Protein AF-A0A7S2LFX7-F1 (afdb_monomer_lite)

Radius of gyration: 26.18 Å; chains: 1; bounding box: 65×31×67 Å

Foldseek 3Di:
DVQLLLVVQAPDPPDDRPDPDCVPPDPVVVVVLVPDPDPLVSLVVVLVVVLVVLVVCVVVCVDVDDPVVSVVVNVVSVVVSVVSVVSNCLRVVADDPVVLVVLVVVLVVLLVVQLVVLVVVDPDPVVSVVVSVVVSCVSVVVSVVVVCVSRVNYDD

Sequence (156 aa):
LNCVALQTITDQFGERFSTLDTHGMDSNALKFLASKRDSNQRMEILIQWIQKIIVEAAEKGTITVAPPILSRSFQEVSRGSVALTRARDMTEIPFPFPYVQLVTTILMIHGCLTPILMQVVLDSQAACAIVTFLSAFVFWGMNDIAAEIESPFGND

Structure (mmCIF, N/CA/C/O backbone):
data_AF-A0A7S2LFX7-F1
#
_entry.id   AF-A0A7S2LFX7-F1
#
loop_
_atom_site.group_PDB
_atom_site.id
_atom_site.type_symbol
_atom_site.label_atom_id
_atom_site.label_alt_id
_atom_site.label_comp_id
_atom_site.label_asym_id
_atom_site.label_entity_id
_atom_site.label_seq_id
_atom_site.pdbx_PDB_ins_code
_atom_site.Cartn_x
_atom_site.Cartn_y
_atom_site.Cartn_z
_atom_site.occupancy
_atom_site.B_iso_or_equiv
_atom_site.auth_seq_id
_atom_site.auth_comp_id
_atom_site.auth_asym_id
_atom_site.auth_atom_id
_atom_site.pdbx_PDB_model_num
ATOM 1 N N . LEU A 1 1 ? -18.761 -9.892 11.169 1.00 49.84 1 LEU A N 1
ATOM 2 C CA . LEU A 1 1 ? -17.952 -8.658 11.284 1.00 49.84 1 LEU A CA 1
ATOM 3 C C . LEU A 1 1 ? -16.962 -8.537 10.132 1.00 49.84 1 LEU A C 1
ATOM 5 O O . LEU A 1 1 ? -17.089 -7.585 9.386 1.00 49.84 1 LEU A O 1
ATOM 9 N N . ASN A 1 2 ? -16.079 -9.523 9.928 1.00 48.41 2 ASN A N 1
ATOM 10 C CA . ASN A 1 2 ? -15.031 -9.505 8.891 1.00 48.41 2 ASN A CA 1
ATOM 11 C C . ASN A 1 2 ? -15.526 -9.117 7.484 1.00 48.41 2 ASN A C 1
ATOM 13 O O . ASN A 1 2 ? -14.914 -8.278 6.846 1.00 48.41 2 ASN A O 1
ATOM 17 N N . CYS A 1 3 ? -16.671 -9.639 7.039 1.00 50.47 3 CYS A N 1
ATOM 18 C CA . CYS A 1 3 ? -17.266 -9.329 5.731 1.00 50.47 3 CYS A CA 1
ATOM 19 C C . CYS A 1 3 ? -17.708 -7.864 5.558 1.00 50.47 3 CYS A C 1
ATOM 21 O O . CYS A 1 3 ? -17.450 -7.265 4.524 1.00 50.47 3 CYS A O 1
ATOM 23 N N . VAL A 1 4 ? -18.337 -7.271 6.579 1.00 55.69 4 VAL A N 1
ATOM 24 C CA . VAL A 1 4 ? -18.766 -5.854 6.557 1.00 55.69 4 VAL A CA 1
ATOM 25 C C . VAL A 1 4 ? -17.553 -4.929 6.597 1.00 55.69 4 VAL A C 1
ATOM 27 O O . VAL A 1 4 ? -17.556 -3.859 6.013 1.00 55.69 4 VAL A O 1
ATOM 30 N N . ALA A 1 5 ? -16.516 -5.372 7.291 1.00 57.28 5 ALA A N 1
ATOM 31 C CA . ALA A 1 5 ? -15.284 -4.648 7.496 1.00 57.28 5 ALA A CA 1
ATOM 32 C C . ALA A 1 5 ? -14.398 -4.657 6.229 1.00 57.28 5 ALA A C 1
ATOM 34 O O . ALA A 1 5 ? -13.851 -3.631 5.841 1.00 57.28 5 ALA A O 1
ATOM 35 N N . LEU A 1 6 ? -14.338 -5.789 5.523 1.00 59.38 6 LEU A N 1
ATOM 36 C CA . LEU A 1 6 ? -13.714 -5.885 4.200 1.00 59.38 6 LEU A CA 1
ATOM 37 C C . LEU A 1 6 ? -14.463 -5.037 3.168 1.00 59.38 6 LEU A C 1
ATOM 39 O O . LEU A 1 6 ? -13.835 -4.279 2.445 1.00 59.38 6 LEU A O 1
ATOM 43 N N . GLN A 1 7 ? -15.799 -5.041 3.198 1.00 62.28 7 GLN A N 1
ATOM 44 C CA . GLN A 1 7 ? -16.611 -4.199 2.314 1.00 62.28 7 GLN A CA 1
ATOM 45 C C . GLN A 1 7 ? -16.345 -2.694 2.465 1.00 62.28 7 GLN A C 1
ATOM 47 O O . GLN A 1 7 ? -16.658 -1.921 1.568 1.00 62.28 7 GLN A O 1
ATOM 52 N N . THR A 1 8 ? -15.800 -2.260 3.602 1.00 61.22 8 THR A N 1
ATOM 53 C CA . THR A 1 8 ? -15.444 -0.852 3.824 1.00 61.22 8 THR A CA 1
ATOM 54 C C . THR A 1 8 ? -14.042 -0.484 3.349 1.00 61.22 8 THR A C 1
ATOM 56 O O . THR A 1 8 ? -13.709 0.694 3.365 1.00 61.22 8 THR A O 1
ATOM 59 N N . ILE A 1 9 ? -13.236 -1.476 2.970 1.00 60.56 9 ILE A N 1
ATOM 60 C CA . ILE A 1 9 ? -11.829 -1.335 2.567 1.00 60.56 9 ILE A CA 1
ATOM 61 C C . ILE A 1 9 ? -11.657 -1.679 1.080 1.00 60.56 9 ILE A C 1
ATOM 63 O O . ILE A 1 9 ? -10.748 -1.181 0.431 1.00 60.56 9 ILE A O 1
ATOM 67 N N . THR A 1 10 ? -12.537 -2.512 0.525 1.00 60.19 10 THR A N 1
ATOM 68 C CA . THR A 1 10 ? -12.545 -2.847 -0.900 1.00 60.19 10 THR A CA 1
ATOM 69 C C . THR A 1 10 ? -13.227 -1.744 -1.718 1.00 60.19 10 THR A C 1
ATOM 71 O O . THR A 1 10 ? -14.358 -1.362 -1.419 1.00 60.19 10 THR A O 1
ATOM 74 N N . ASP A 1 11 ? -12.600 -1.313 -2.817 1.00 55.00 11 ASP A N 1
ATOM 75 C CA . ASP A 1 11 ? -13.158 -0.346 -3.786 1.00 55.00 11 ASP A CA 1
ATOM 76 C C . ASP A 1 11 ? -14.282 -0.932 -4.673 1.00 55.00 11 ASP A C 1
ATOM 78 O O . ASP A 1 11 ? -14.815 -0.286 -5.584 1.00 55.00 11 ASP A O 1
ATOM 82 N N . GLN A 1 12 ? -14.684 -2.179 -4.417 1.00 54.88 12 GLN A N 1
ATOM 83 C CA . GLN A 1 12 ? -15.686 -2.885 -5.199 1.00 54.88 12 GLN A CA 1
ATOM 84 C C . GLN A 1 12 ? -17.112 -2.503 -4.802 1.00 54.88 12 GLN A C 1
ATOM 86 O O . GLN A 1 12 ? -17.673 -2.966 -3.811 1.00 54.88 12 GLN A O 1
ATOM 91 N N . PHE A 1 13 ? -17.777 -1.772 -5.695 1.00 48.50 13 PHE A N 1
ATOM 92 C CA . PHE A 1 13 ? -19.233 -1.586 -5.683 1.00 48.50 13 PHE A CA 1
ATOM 93 C C . PHE A 1 13 ? -20.029 -2.875 -6.021 1.00 48.50 13 PHE A C 1
ATOM 95 O O . PHE A 1 13 ? -21.262 -2.842 -6.019 1.00 48.50 13 PHE A O 1
ATOM 102 N N . GLY A 1 14 ? -19.356 -3.997 -6.330 1.00 48.12 14 GLY A N 1
ATO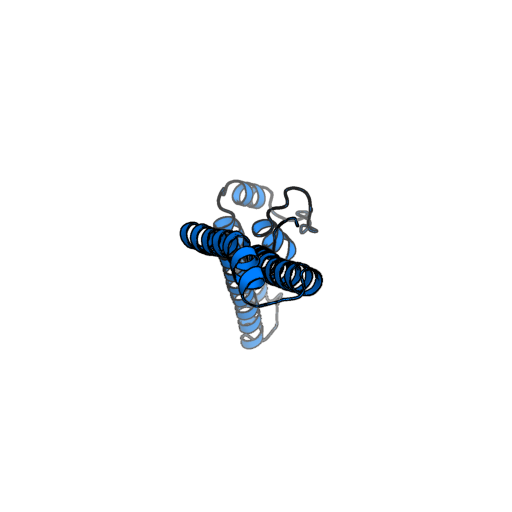M 103 C CA . GLY A 1 14 ? -19.955 -5.204 -6.922 1.00 48.12 14 GLY A CA 1
ATOM 104 C C . GLY A 1 14 ? -19.905 -6.492 -6.087 1.00 48.12 14 GLY A C 1
ATOM 105 O O . GLY A 1 14 ? -20.849 -7.282 -6.165 1.00 48.12 14 GLY A O 1
ATOM 106 N N . GLU A 1 15 ? -18.879 -6.713 -5.260 1.00 49.53 15 GLU A N 1
ATOM 107 C CA . GLU A 1 15 ? -18.818 -7.898 -4.395 1.00 49.53 15 GLU A CA 1
ATOM 108 C C . GLU A 1 15 ? -19.653 -7.692 -3.130 1.00 49.53 15 GLU A C 1
ATOM 110 O O . GLU A 1 15 ? -19.275 -7.036 -2.158 1.00 49.53 15 GLU A O 1
ATOM 115 N N . ARG A 1 16 ? -20.853 -8.276 -3.137 1.00 51.06 16 ARG A N 1
ATOM 116 C CA . ARG A 1 16 ? -21.664 -8.395 -1.927 1.00 51.06 16 ARG A CA 1
ATOM 117 C C . ARG A 1 16 ? -21.068 -9.489 -1.060 1.00 51.06 16 ARG A C 1
ATOM 119 O O . ARG A 1 16 ? -21.433 -10.657 -1.188 1.00 51.06 16 ARG A O 1
ATOM 126 N N . PHE A 1 17 ? -20.179 -9.104 -0.152 1.00 59.69 17 PHE A N 1
ATOM 127 C CA . PHE A 1 17 ? -19.803 -9.979 0.948 1.00 59.69 17 PHE A CA 1
ATOM 128 C C . PHE A 1 17 ? -21.066 -10.454 1.673 1.00 59.69 17 PHE A C 1
ATOM 130 O O . PHE A 1 17 ? -22.044 -9.711 1.785 1.00 59.69 17 PHE A O 1
ATOM 137 N N . SER A 1 18 ? -21.060 -11.691 2.177 1.00 53.12 18 SER A N 1
ATOM 138 C CA . SER A 1 18 ? -22.174 -12.218 2.965 1.00 53.12 18 SER A CA 1
ATOM 139 C C . SER A 1 18 ? -22.395 -11.324 4.188 1.00 53.12 18 SER A C 1
ATOM 141 O O . SER A 1 18 ? -21.654 -11.387 5.175 1.00 53.12 18 SER A O 1
ATOM 143 N N . THR A 1 19 ? -23.386 -10.442 4.106 1.00 63.72 19 THR A N 1
ATOM 144 C CA . THR A 1 19 ? -23.794 -9.588 5.214 1.00 63.72 19 THR A CA 1
ATOM 145 C C . THR A 1 19 ? -24.508 -10.442 6.251 1.00 63.72 19 THR A C 1
ATOM 147 O O . THR A 1 19 ? -25.229 -11.376 5.900 1.00 63.72 19 THR A O 1
ATOM 150 N N . LEU A 1 20 ? -24.318 -10.123 7.532 1.00 66.94 20 LEU A N 1
ATOM 151 C CA . LEU A 1 20 ? -25.153 -10.703 8.582 1.00 66.94 20 LEU A CA 1
ATOM 152 C C . LEU A 1 20 ? -26.618 -10.379 8.286 1.00 66.94 20 LEU A C 1
ATOM 154 O O . LEU A 1 20 ? -26.941 -9.236 7.957 1.00 66.94 20 LEU A O 1
ATOM 158 N N . ASP A 1 21 ? -27.473 -11.390 8.405 1.00 74.31 21 ASP A N 1
ATOM 159 C CA . ASP A 1 21 ? -28.913 -11.197 8.328 1.00 74.31 21 ASP A CA 1
ATOM 160 C C . ASP A 1 21 ? -29.341 -10.196 9.411 1.00 74.31 21 ASP A C 1
ATOM 162 O O . ASP A 1 21 ? -28.929 -10.284 10.570 1.00 74.31 21 ASP A O 1
ATOM 166 N N . THR A 1 22 ? -30.130 -9.203 9.013 1.00 72.75 22 THR A N 1
ATOM 167 C CA . THR A 1 22 ? -30.658 -8.174 9.913 1.00 72.75 22 THR A CA 1
ATOM 168 C C . THR A 1 22 ? -31.919 -8.643 10.633 1.00 72.75 22 THR A C 1
ATOM 170 O O . THR A 1 22 ? -32.441 -7.925 11.492 1.00 72.75 22 THR A O 1
ATOM 173 N N . HIS A 1 23 ? -32.404 -9.848 10.320 1.00 74.50 23 HIS A N 1
ATOM 174 C CA . HIS A 1 23 ? -33.547 -10.460 10.973 1.00 74.50 23 HIS A CA 1
ATOM 175 C C . HIS A 1 23 ? -33.330 -10.573 12.494 1.00 74.50 23 HIS A C 1
ATOM 177 O O . HIS A 1 23 ? -32.470 -11.308 12.976 1.00 74.50 23 HIS A O 1
ATOM 183 N N . GLY A 1 24 ? -34.131 -9.831 13.267 1.00 71.75 24 GLY A N 1
ATOM 184 C CA . GLY A 1 24 ? -34.051 -9.772 14.733 1.00 71.75 24 GLY A CA 1
ATOM 185 C C . GLY A 1 24 ? -33.335 -8.540 15.299 1.00 71.75 24 GLY A C 1
ATOM 186 O O . GLY A 1 24 ? -33.350 -8.346 16.514 1.00 71.75 24 GLY A O 1
ATOM 187 N N . MET A 1 25 ? -32.756 -7.678 14.455 1.00 80.06 25 MET A N 1
ATOM 188 C CA . MET A 1 25 ? -32.237 -6.377 14.888 1.00 80.06 25 MET A CA 1
ATOM 189 C C . MET A 1 25 ? -33.346 -5.320 14.917 1.00 80.06 25 MET A C 1
ATOM 191 O O . MET A 1 25 ? -34.237 -5.301 14.066 1.00 80.06 25 MET A O 1
ATOM 195 N N . ASP A 1 26 ? -33.279 -4.406 15.887 1.00 87.25 26 ASP A N 1
ATOM 196 C CA . ASP A 1 26 ? -34.236 -3.304 15.983 1.00 87.25 26 ASP A CA 1
ATOM 197 C C . ASP A 1 26 ? -34.162 -2.394 14.744 1.00 87.25 26 ASP A C 1
ATOM 199 O O . ASP A 1 26 ? -33.097 -1.922 14.332 1.00 87.25 26 ASP A O 1
ATOM 203 N N . SER A 1 27 ? -35.326 -2.111 14.161 1.00 84.94 27 SER A N 1
ATOM 204 C CA . SER A 1 27 ? -35.447 -1.276 12.966 1.00 84.94 27 SER A CA 1
ATOM 205 C C . SER A 1 27 ? -34.970 0.157 13.210 1.00 84.94 27 SER A C 1
ATOM 207 O O . SER A 1 27 ? -34.454 0.793 12.289 1.00 84.94 27 SER A O 1
ATOM 209 N N . ASN A 1 28 ? -35.108 0.682 14.433 1.00 88.62 28 ASN A N 1
ATOM 210 C CA . ASN A 1 28 ? -34.610 2.021 14.755 1.00 88.62 28 ASN A CA 1
ATOM 211 C C . ASN A 1 28 ? -33.084 2.040 14.874 1.00 88.62 28 ASN A C 1
ATOM 213 O O . ASN A 1 28 ? -32.451 2.965 14.366 1.00 88.62 28 ASN A O 1
ATOM 217 N N . ALA A 1 29 ? -32.489 0.999 15.461 1.00 85.19 29 ALA A N 1
ATOM 218 C CA . ALA A 1 29 ? -31.042 0.818 15.489 1.00 85.19 29 ALA A CA 1
ATOM 219 C C . ALA A 1 29 ? -30.453 0.751 14.066 1.00 85.19 29 ALA A C 1
ATOM 221 O O . ALA A 1 29 ? -29.508 1.475 13.753 1.00 85.19 29 ALA A O 1
ATOM 222 N N . LEU A 1 30 ? -31.058 -0.021 13.157 1.00 85.44 30 LEU A N 1
ATOM 223 C CA . LEU A 1 30 ? -30.619 -0.086 11.756 1.00 85.44 30 LEU A CA 1
ATOM 224 C C . LEU A 1 30 ? -30.727 1.269 11.042 1.00 85.44 30 LEU A C 1
ATOM 226 O O . LEU A 1 30 ? -29.801 1.667 10.335 1.00 85.44 30 LEU A O 1
ATOM 230 N N . LYS A 1 31 ? -31.815 2.020 11.263 1.00 88.00 31 LYS A N 1
ATOM 231 C CA . LYS A 1 31 ? -31.960 3.389 10.735 1.00 88.00 31 LYS A CA 1
ATOM 232 C C . LYS A 1 31 ? -30.903 4.338 11.301 1.00 88.00 31 LYS A C 1
ATOM 234 O O . LYS A 1 31 ? -30.355 5.148 10.557 1.00 88.00 31 LYS A O 1
ATOM 239 N N . PHE A 1 32 ? -30.589 4.230 12.591 1.00 89.25 32 PHE A N 1
ATOM 240 C CA . PHE A 1 32 ? -29.529 5.012 13.220 1.00 89.25 32 PHE A CA 1
ATOM 241 C C . PHE A 1 32 ? -28.160 4.691 12.614 1.00 89.25 32 PHE A C 1
ATOM 243 O O . PHE A 1 32 ? -27.418 5.612 12.274 1.00 89.25 32 PHE A O 1
ATOM 250 N N . LEU A 1 33 ? -27.848 3.414 12.398 1.00 86.62 33 LEU A N 1
ATOM 251 C CA . LEU A 1 33 ? -26.603 3.000 11.757 1.00 86.62 33 LEU A CA 1
ATOM 252 C C . LEU A 1 33 ? -26.518 3.523 10.313 1.00 86.62 33 LEU A C 1
ATOM 254 O O . LEU A 1 33 ? -25.509 4.110 9.922 1.00 86.62 33 LEU A O 1
ATOM 258 N N . ALA A 1 34 ? -27.606 3.397 9.547 1.00 85.62 34 ALA A N 1
ATOM 259 C CA . ALA A 1 34 ? -27.699 3.918 8.185 1.00 85.62 34 ALA A CA 1
A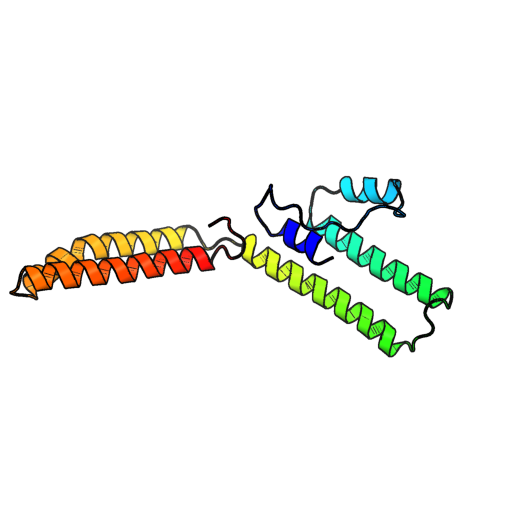TOM 260 C C . ALA A 1 34 ? -27.564 5.452 8.118 1.00 85.62 34 ALA A C 1
ATOM 262 O O . ALA A 1 34 ? -27.037 5.975 7.138 1.00 85.62 34 ALA A O 1
ATOM 263 N N . SER A 1 35 ? -27.985 6.173 9.167 1.00 89.44 35 SER A N 1
ATOM 264 C CA . SER A 1 35 ? -27.899 7.640 9.234 1.00 89.44 35 SER A CA 1
ATOM 265 C C . SER A 1 35 ? -26.467 8.179 9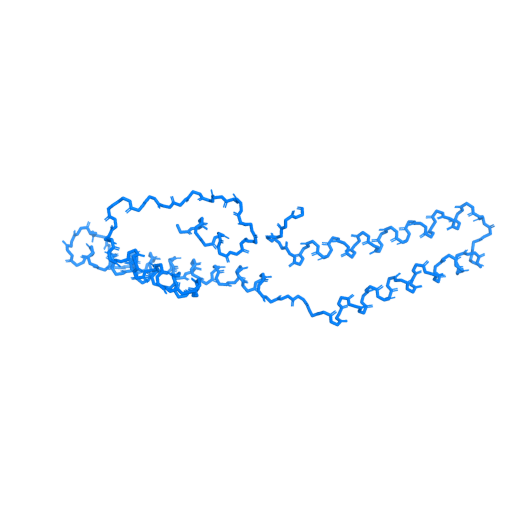.310 1.00 89.44 35 SER A C 1
ATOM 267 O O . SER A 1 35 ? -26.222 9.331 8.951 1.00 89.44 35 SER A O 1
ATOM 269 N N . LYS A 1 36 ? -25.504 7.373 9.774 1.00 86.94 36 LYS A N 1
ATOM 270 C CA . LYS A 1 36 ? -24.094 7.777 9.833 1.00 86.9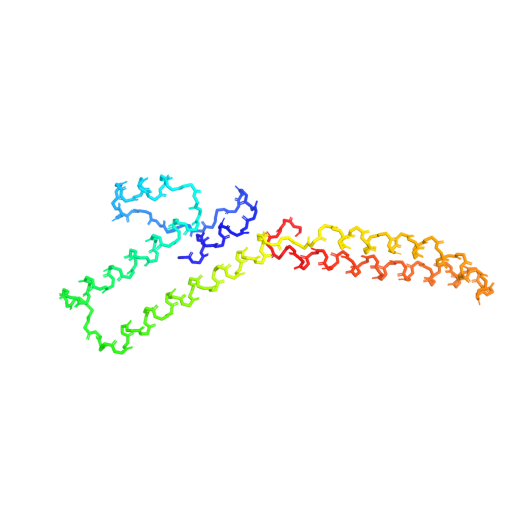4 36 LYS A CA 1
ATOM 271 C C . LYS A 1 36 ? -23.488 7.679 8.447 1.00 86.94 36 LYS A C 1
ATOM 273 O O . LYS A 1 36 ? -23.634 6.647 7.810 1.00 86.94 36 LYS A O 1
ATOM 278 N N . ARG A 1 37 ? -22.841 8.739 7.960 1.00 79.88 37 ARG A N 1
ATOM 279 C CA . ARG A 1 37 ? -22.210 8.751 6.627 1.00 79.88 37 ARG A CA 1
ATOM 280 C C . ARG A 1 37 ? -20.803 8.160 6.647 1.00 79.88 37 ARG A C 1
ATOM 282 O O . ARG A 1 37 ? -20.398 7.542 5.673 1.00 79.88 37 ARG A O 1
ATOM 289 N N . ASP A 1 38 ? -20.097 8.346 7.757 1.00 81.69 38 ASP A N 1
ATOM 290 C CA . ASP A 1 38 ? -18.756 7.816 7.961 1.00 81.69 38 ASP A CA 1
ATOM 291 C C . ASP A 1 38 ? -18.818 6.323 8.315 1.00 81.69 38 ASP A C 1
ATOM 293 O O . ASP A 1 38 ? -19.506 5.910 9.256 1.00 81.69 38 ASP A O 1
ATOM 297 N N . SER A 1 39 ? -18.093 5.520 7.540 1.00 75.56 39 SER A N 1
ATOM 298 C CA . SER A 1 39 ? -17.941 4.083 7.748 1.00 75.56 39 SER A CA 1
ATOM 299 C C . SER A 1 39 ? -17.326 3.760 9.115 1.00 75.56 39 SER A C 1
ATOM 301 O O . SER A 1 39 ? -17.741 2.814 9.789 1.00 75.56 39 SER A O 1
ATOM 303 N N . ASN A 1 40 ? -16.413 4.610 9.583 1.00 76.62 40 ASN A N 1
ATOM 304 C CA . ASN A 1 40 ? -15.687 4.418 10.836 1.00 76.62 40 ASN A CA 1
ATOM 305 C C . ASN A 1 40 ? -16.626 4.497 12.028 1.00 76.62 40 ASN A C 1
ATOM 307 O O . ASN A 1 40 ? -16.651 3.609 12.878 1.00 76.62 40 ASN A O 1
ATOM 311 N N . GLN A 1 41 ? -17.494 5.506 12.013 1.00 82.75 41 GLN A N 1
ATOM 312 C CA . GLN A 1 41 ? -18.526 5.669 13.027 1.00 82.75 41 GLN A CA 1
ATOM 313 C C . GLN A 1 41 ? -19.474 4.469 13.053 1.00 82.75 41 GLN A C 1
ATOM 315 O O . GLN A 1 41 ? -19.841 4.001 14.127 1.00 82.75 41 GLN A O 1
ATOM 320 N N . ARG A 1 42 ? -19.867 3.933 11.887 1.00 83.69 42 ARG A N 1
ATOM 321 C CA . ARG A 1 42 ? -20.729 2.739 11.821 1.00 83.69 42 ARG A CA 1
ATOM 322 C C . ARG A 1 42 ? -20.058 1.527 12.463 1.00 83.69 42 ARG A C 1
ATOM 324 O O . ARG A 1 42 ? -20.702 0.798 13.214 1.00 83.69 42 ARG A O 1
ATOM 331 N N . MET A 1 43 ? -18.777 1.323 12.181 1.00 82.38 43 MET A N 1
ATOM 332 C CA . MET A 1 43 ? -18.001 0.204 12.706 1.00 82.38 43 MET A CA 1
ATOM 333 C C . MET A 1 43 ? -17.810 0.304 14.227 1.00 82.38 43 MET A C 1
ATOM 335 O O . MET A 1 43 ? -18.088 -0.659 14.944 1.00 82.38 43 MET A O 1
ATOM 339 N N . GLU A 1 44 ? -17.454 1.484 14.738 1.00 85.31 44 GLU A N 1
ATOM 340 C CA . GLU A 1 44 ? -17.343 1.747 16.179 1.00 85.31 44 GLU A CA 1
ATOM 341 C C . GLU A 1 44 ? -18.668 1.502 16.914 1.00 85.31 44 GLU A C 1
ATOM 343 O O . GLU A 1 44 ? -18.687 0.850 17.960 1.00 85.31 44 GLU A O 1
ATOM 348 N N . ILE A 1 45 ? -19.789 1.956 16.341 1.00 89.25 45 ILE A N 1
ATOM 349 C CA . ILE A 1 45 ? -21.133 1.720 16.887 1.00 89.25 45 ILE A CA 1
ATOM 350 C C . ILE A 1 45 ? -21.424 0.216 16.984 1.00 89.25 45 ILE A C 1
ATOM 352 O O . ILE A 1 45 ? -21.911 -0.251 18.015 1.00 89.25 45 ILE A O 1
ATOM 356 N N . LEU A 1 46 ? -21.103 -0.561 15.944 1.00 87.56 46 LEU A N 1
ATOM 357 C CA . LEU A 1 46 ? -21.312 -2.012 15.944 1.00 87.56 46 LEU A CA 1
ATOM 358 C C . LEU A 1 46 ? -20.475 -2.719 17.016 1.00 87.56 46 LEU A C 1
ATOM 360 O O . LEU A 1 46 ? -20.988 -3.600 17.708 1.00 87.56 46 LEU A O 1
ATOM 364 N N . ILE A 1 47 ? -19.213 -2.323 17.195 1.00 88.00 47 ILE A N 1
ATOM 365 C CA . ILE A 1 47 ? -18.355 -2.860 18.260 1.00 88.00 47 ILE A CA 1
ATOM 366 C C . ILE A 1 47 ? -18.939 -2.548 19.637 1.00 88.00 47 ILE A C 1
ATOM 368 O O . ILE A 1 47 ? -19.040 -3.447 20.474 1.00 88.00 47 ILE A O 1
ATOM 372 N N . GLN A 1 48 ? -19.367 -1.305 19.864 1.00 90.25 48 GLN A N 1
ATOM 373 C CA . GLN A 1 48 ? -19.988 -0.905 21.126 1.00 90.25 48 GLN A CA 1
ATOM 374 C C . GLN A 1 48 ? -21.262 -1.705 21.412 1.00 90.25 48 GLN A C 1
ATOM 376 O O . GLN A 1 48 ? -21.483 -2.125 22.547 1.00 90.25 48 GLN A O 1
ATOM 381 N N . TRP A 1 49 ? -22.093 -1.965 20.400 1.00 90.50 49 TRP A N 1
ATOM 382 C CA . TRP A 1 49 ? -23.301 -2.776 20.563 1.00 90.50 49 TRP A CA 1
ATOM 383 C C . TRP A 1 49 ? -22.984 -4.222 20.927 1.00 90.50 49 TRP A C 1
ATOM 385 O O . TRP A 1 49 ? -23.611 -4.767 21.832 1.00 90.50 49 TRP A O 1
ATOM 395 N N . ILE A 1 50 ? -21.981 -4.825 20.286 1.00 88.38 50 ILE A N 1
ATOM 396 C CA . ILE A 1 50 ? -21.526 -6.179 20.624 1.00 88.38 50 ILE A CA 1
ATOM 397 C C . ILE A 1 50 ? -21.038 -6.227 22.072 1.00 88.38 50 ILE A C 1
ATOM 399 O O . ILE A 1 50 ? -21.457 -7.097 22.833 1.00 88.38 50 ILE A O 1
ATOM 403 N N . GLN A 1 51 ? -20.199 -5.272 22.478 1.00 89.75 51 GLN A N 1
ATOM 404 C CA . GLN A 1 51 ? -19.693 -5.201 23.848 1.00 89.75 51 GLN A CA 1
ATOM 405 C C . GLN A 1 51 ? -20.830 -5.035 24.862 1.00 89.75 51 GLN A C 1
ATOM 407 O O . GLN A 1 51 ? -20.862 -5.744 25.866 1.00 89.75 51 GLN A O 1
ATOM 412 N N . LYS A 1 52 ? -21.801 -4.164 24.569 1.00 90.50 52 LYS A N 1
ATOM 413 C CA . LYS A 1 52 ? -22.983 -3.948 25.409 1.00 90.50 52 LYS A CA 1
ATOM 414 C C . LYS A 1 52 ? -23.820 -5.221 25.566 1.00 90.50 52 LYS A C 1
ATOM 416 O O . LYS A 1 52 ? -24.177 -5.563 26.688 1.00 90.50 52 LYS A O 1
ATOM 421 N N . ILE A 1 53 ? -24.086 -5.947 24.477 1.00 88.56 53 ILE A N 1
ATOM 422 C CA . ILE A 1 53 ? -24.843 -7.212 24.515 1.00 88.56 53 ILE A CA 1
ATOM 423 C C . ILE A 1 53 ? -24.131 -8.247 25.393 1.00 88.56 53 ILE A C 1
ATOM 425 O O . ILE A 1 53 ? -24.779 -8.942 26.172 1.00 88.56 53 ILE A O 1
ATOM 429 N N . ILE A 1 54 ? -22.802 -8.334 25.299 1.00 87.56 54 ILE A N 1
ATOM 430 C CA . ILE A 1 54 ? -22.003 -9.248 26.122 1.00 87.56 54 ILE A CA 1
ATOM 431 C C . ILE A 1 54 ? -22.115 -8.885 27.613 1.00 87.56 54 ILE A C 1
ATOM 433 O O . ILE A 1 54 ? -22.297 -9.780 28.438 1.00 87.56 54 ILE A O 1
ATOM 437 N N . VAL A 1 55 ? -22.052 -7.593 27.962 1.00 89.06 55 VAL A N 1
ATOM 438 C CA . VAL A 1 55 ? -22.220 -7.120 29.350 1.00 89.06 55 VAL A CA 1
ATOM 439 C C . VAL A 1 55 ? -23.622 -7.437 29.872 1.00 89.06 55 VAL A C 1
ATOM 441 O O . VAL A 1 55 ? -23.751 -8.055 30.926 1.00 89.06 55 VAL A O 1
ATOM 444 N N . GLU A 1 56 ? -24.671 -7.113 29.114 1.00 89.50 56 GLU A N 1
ATOM 445 C CA . GLU A 1 56 ? -26.057 -7.394 29.514 1.00 89.50 56 GLU A CA 1
ATOM 446 C C . GLU A 1 56 ? -26.327 -8.899 29.679 1.00 89.50 56 GLU A C 1
ATOM 448 O O . GLU A 1 56 ? -27.069 -9.311 30.572 1.00 89.50 56 GLU A O 1
ATOM 453 N N . ALA A 1 57 ? -25.741 -9.740 28.823 1.00 86.56 57 ALA A N 1
ATOM 454 C CA . ALA A 1 57 ? -25.880 -11.191 28.906 1.00 86.56 57 ALA A CA 1
ATOM 455 C C . ALA A 1 57 ? -25.126 -11.792 30.105 1.00 86.56 57 ALA A C 1
ATOM 457 O O . ALA A 1 57 ? -25.580 -12.789 30.673 1.00 86.56 57 ALA A O 1
ATOM 458 N N . ALA A 1 58 ? -24.005 -11.189 30.509 1.00 86.88 58 ALA A N 1
ATOM 459 C CA . ALA A 1 58 ? -23.288 -11.561 31.725 1.00 86.88 58 ALA A CA 1
ATOM 460 C C . ALA A 1 58 ? -24.067 -11.151 32.988 1.00 86.88 58 ALA A C 1
ATOM 462 O O . ALA A 1 58 ? -24.232 -11.969 33.889 1.00 86.88 58 ALA A O 1
ATOM 463 N N . GLU A 1 59 ? -24.622 -9.933 33.030 1.00 87.06 59 GLU A N 1
ATOM 464 C CA . GLU A 1 59 ? -25.438 -9.449 34.158 1.00 87.06 59 GLU A CA 1
ATOM 465 C C . GLU A 1 59 ? -26.721 -10.268 34.357 1.00 87.06 59 GLU A C 1
ATOM 467 O O . GLU A 1 59 ? -27.106 -10.559 35.488 1.00 87.06 59 GLU A O 1
ATOM 472 N N . LYS A 1 60 ? -27.365 -10.697 33.263 1.00 89.62 60 LYS A N 1
ATOM 473 C CA . LYS A 1 60 ? -28.553 -11.570 33.299 1.00 89.62 60 LYS A CA 1
ATOM 474 C C . LYS A 1 60 ? -28.240 -13.020 33.692 1.00 89.62 60 LYS A C 1
ATOM 476 O O . LYS A 1 60 ? -29.166 -13.812 33.845 1.00 89.62 60 LYS A O 1
ATOM 481 N N . GLY A 1 61 ? -26.964 -13.387 33.827 1.00 84.19 61 GLY A N 1
ATOM 482 C CA . GLY A 1 61 ? -26.535 -14.755 34.125 1.00 84.19 61 GLY A CA 1
ATOM 483 C C . GLY A 1 61 ? -26.665 -15.732 32.951 1.00 84.19 61 GLY A C 1
ATOM 484 O O . GLY A 1 61 ? -26.469 -16.930 33.135 1.00 84.19 61 GLY A O 1
ATOM 485 N N . THR A 1 62 ? -26.965 -15.247 31.740 1.00 83.44 62 THR A N 1
ATOM 486 C CA . THR A 1 62 ? -27.007 -16.067 30.516 1.00 83.44 62 THR A CA 1
ATOM 487 C C . THR A 1 62 ? -25.610 -16.568 30.141 1.00 83.44 62 THR A C 1
ATOM 489 O O . THR A 1 62 ? -25.459 -17.668 29.613 1.00 83.44 62 THR A O 1
ATOM 492 N N . ILE A 1 63 ? -24.579 -15.769 30.430 1.00 78.69 63 ILE A N 1
ATOM 493 C CA . ILE A 1 63 ? -23.171 -16.137 30.274 1.00 78.69 63 ILE A CA 1
ATOM 494 C C . ILE A 1 63 ? -22.586 -16.402 31.667 1.00 78.69 63 ILE A C 1
ATOM 496 O O . ILE A 1 63 ? -22.296 -15.473 32.413 1.00 78.69 63 ILE A O 1
ATOM 500 N N . THR A 1 64 ? -22.373 -17.672 32.011 1.00 80.31 64 THR A N 1
ATOM 501 C CA . THR A 1 64 ? -21.863 -18.108 33.328 1.00 80.31 64 THR A CA 1
ATOM 502 C C . THR A 1 64 ? -20.339 -18.276 33.383 1.00 80.31 64 THR A C 1
ATOM 504 O O . THR A 1 64 ? -19.806 -18.909 34.295 1.00 80.31 64 THR A O 1
ATOM 507 N N . VAL A 1 65 ? -19.608 -17.753 32.395 1.00 82.38 65 VAL A N 1
ATOM 508 C CA . VAL A 1 65 ? -18.148 -17.918 32.310 1.00 82.38 65 VAL A CA 1
ATOM 509 C C . VAL A 1 65 ? -17.416 -17.024 33.311 1.00 82.38 65 VAL A C 1
ATOM 511 O O . VAL A 1 65 ? -17.871 -15.936 33.655 1.00 82.38 65 VAL A O 1
ATOM 514 N N . ALA A 1 66 ? -16.241 -17.470 33.757 1.00 83.44 66 ALA A N 1
ATOM 515 C CA . ALA A 1 66 ? -15.429 -16.704 34.694 1.00 83.44 66 ALA A CA 1
ATOM 516 C C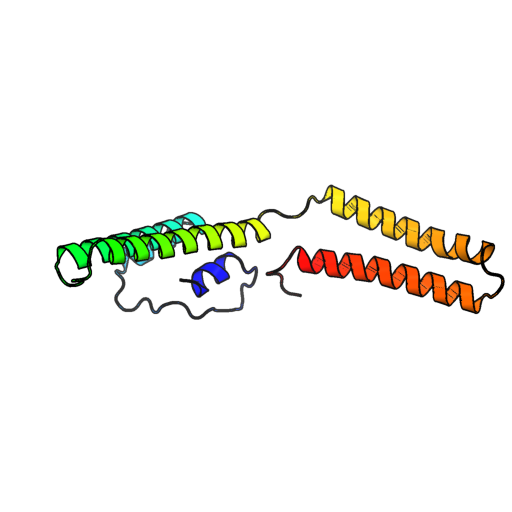 . ALA A 1 66 ? -15.010 -15.337 34.099 1.00 83.44 66 ALA A C 1
ATOM 518 O O . ALA A 1 66 ? -14.677 -15.273 32.907 1.00 83.44 66 ALA A O 1
ATOM 519 N N . PRO A 1 67 ? -14.920 -14.266 34.916 1.00 81.12 67 PRO A N 1
ATOM 520 C CA . PRO A 1 67 ? -14.552 -12.923 34.452 1.00 81.12 67 PRO A CA 1
ATOM 521 C C . PRO A 1 67 ? -13.293 -12.847 33.562 1.00 81.12 67 PRO A C 1
ATOM 523 O O . PRO A 1 67 ? -13.316 -12.108 32.579 1.00 81.12 67 PRO A O 1
ATOM 526 N N . PRO A 1 68 ? -12.215 -13.631 33.796 1.00 81.12 68 PRO A N 1
ATOM 527 C CA . PRO A 1 68 ? -11.041 -13.621 32.917 1.00 81.12 68 PRO A CA 1
ATOM 528 C C . PRO A 1 68 ? -11.321 -14.070 31.473 1.00 81.12 68 PRO A C 1
ATOM 530 O O . PRO A 1 68 ? -10.691 -13.571 30.542 1.00 81.12 68 PRO A O 1
ATOM 533 N N . ILE A 1 69 ? -12.270 -14.990 31.265 1.00 83.12 69 ILE A N 1
ATOM 534 C CA . ILE A 1 69 ? -12.657 -15.469 29.928 1.00 83.12 69 ILE A CA 1
ATOM 535 C C . ILE A 1 69 ? -13.459 -14.384 29.202 1.00 83.12 69 ILE A C 1
ATOM 537 O O . ILE A 1 69 ? -13.216 -14.114 28.025 1.00 83.12 69 ILE A O 1
ATOM 541 N N . LEU A 1 70 ? -14.358 -13.710 29.924 1.00 84.56 70 LEU A N 1
A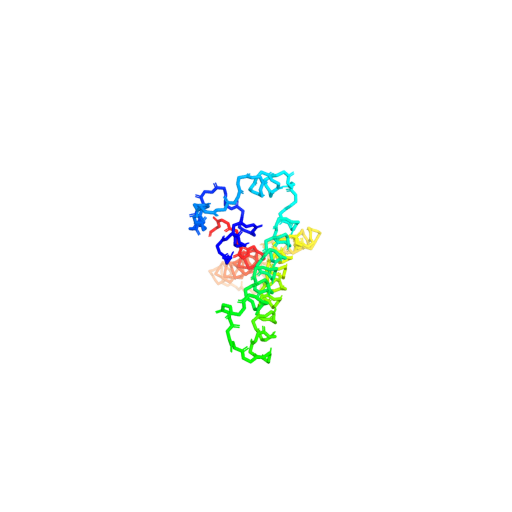TOM 542 C CA . LEU A 1 70 ? -15.146 -12.602 29.390 1.00 84.56 70 LEU A CA 1
ATOM 543 C C . LEU A 1 70 ? -14.245 -11.437 28.959 1.00 84.56 70 LEU A C 1
ATOM 545 O O . LEU A 1 70 ? -14.349 -10.954 27.833 1.00 84.56 70 LEU A O 1
ATOM 549 N N . SER A 1 71 ? -13.278 -11.065 29.799 1.00 86.94 71 SER A N 1
ATOM 550 C CA . SER A 1 71 ? -12.263 -10.059 29.469 1.00 86.94 71 SER A CA 1
ATOM 551 C C . SER A 1 71 ? -11.475 -10.404 28.207 1.00 86.94 71 SER A C 1
ATOM 553 O O . SER A 1 71 ? -11.184 -9.520 27.402 1.00 86.94 71 SER A O 1
ATOM 555 N N . ARG A 1 72 ? -11.166 -11.687 27.984 1.00 88.00 72 ARG A N 1
ATOM 556 C CA . ARG A 1 72 ? -10.475 -12.130 26.767 1.00 88.00 72 ARG A CA 1
ATOM 557 C C . ARG A 1 72 ? -11.324 -11.905 25.516 1.00 88.00 72 ARG A C 1
ATOM 559 O O . ARG A 1 72 ? -10.789 -11.485 24.499 1.00 88.00 72 ARG A O 1
ATOM 566 N N . SER A 1 73 ? -12.638 -12.110 25.593 1.00 87.19 73 SER A N 1
ATOM 567 C CA . SER A 1 73 ? -13.534 -11.858 24.456 1.00 87.19 73 SER A CA 1
ATOM 568 C C . SER A 1 73 ? -13.551 -10.378 24.043 1.00 87.19 73 SER A C 1
ATOM 570 O O . SER A 1 73 ? -13.447 -10.068 22.857 1.00 87.19 73 SER A O 1
ATOM 572 N N . PHE A 1 74 ? -13.557 -9.454 25.011 1.00 87.88 74 PHE A N 1
ATOM 573 C CA . PHE A 1 74 ? -13.445 -8.018 24.742 1.00 87.88 74 PHE A CA 1
ATOM 574 C C . PHE A 1 74 ? -12.095 -7.640 24.128 1.00 87.88 74 PHE A C 1
ATOM 576 O O . PHE A 1 74 ? -12.041 -6.794 23.234 1.00 87.88 74 PHE A O 1
ATOM 583 N N . GLN A 1 75 ? -11.010 -8.281 24.575 1.00 89.38 75 GLN A N 1
ATOM 584 C CA . GLN A 1 75 ? -9.682 -8.080 23.995 1.00 89.38 75 GLN A CA 1
ATOM 585 C C . GLN A 1 75 ? -9.635 -8.519 22.530 1.00 89.38 75 GLN A C 1
ATOM 587 O O . GLN A 1 75 ? -9.104 -7.778 21.710 1.00 89.38 75 GLN A O 1
ATOM 592 N N . GLU A 1 76 ? -10.212 -9.671 22.179 1.00 89.38 76 GLU A N 1
ATOM 593 C CA . GLU A 1 76 ? -10.248 -10.138 20.786 1.00 89.38 76 GLU A CA 1
ATOM 594 C C . GLU A 1 76 ? -11.095 -9.224 19.888 1.00 89.38 76 GLU A C 1
ATOM 596 O O . GLU A 1 76 ? -10.673 -8.889 18.783 1.00 89.38 76 GLU A O 1
ATOM 601 N N . VAL A 1 77 ? -12.237 -8.725 20.378 1.00 88.00 77 VAL A N 1
ATOM 602 C CA . VAL A 1 77 ? -13.047 -7.732 19.646 1.00 88.00 77 VAL A CA 1
ATOM 603 C C . VAL A 1 77 ? -12.265 -6.430 19.423 1.00 88.00 77 VAL A C 1
ATOM 605 O O . VAL A 1 77 ? -12.252 -5.898 18.314 1.00 88.00 77 VAL A O 1
ATOM 608 N N . SER A 1 78 ? -11.567 -5.935 20.449 1.00 87.75 78 SER A N 1
ATOM 609 C CA . SER A 1 78 ? -10.733 -4.729 20.350 1.00 87.75 78 SER A CA 1
ATOM 610 C C . SER A 1 78 ? -9.559 -4.915 19.379 1.00 87.75 78 SER A C 1
ATOM 612 O O . SER A 1 78 ? -9.311 -4.065 18.524 1.00 87.75 78 SER A O 1
ATOM 614 N N . ARG A 1 79 ? -8.881 -6.070 19.428 1.00 89.69 79 ARG A N 1
ATOM 615 C CA . ARG A 1 79 ? -7.829 -6.438 18.465 1.00 89.69 79 ARG A CA 1
ATOM 616 C C . ARG A 1 79 ? -8.358 -6.467 17.034 1.00 89.69 79 ARG A C 1
ATOM 618 O O . ARG A 1 79 ? -7.691 -5.944 16.146 1.00 89.69 79 ARG A O 1
ATOM 625 N N . GLY A 1 80 ? -9.555 -7.018 16.826 1.00 86.56 80 GLY A N 1
ATOM 626 C CA . GLY A 1 80 ? -10.234 -7.007 15.530 1.00 86.56 80 GLY A CA 1
ATOM 627 C C . GLY A 1 80 ? -10.483 -5.589 15.010 1.00 86.56 80 GLY A C 1
ATOM 628 O O . GLY A 1 80 ? -10.206 -5.316 13.845 1.00 86.56 80 GLY A O 1
ATOM 629 N N . SER A 1 81 ? -10.909 -4.668 15.881 1.00 85.44 81 SER A N 1
ATOM 630 C CA . SER A 1 81 ? -11.065 -3.245 15.543 1.00 85.44 81 SER A CA 1
ATOM 631 C C . SER A 1 81 ? -9.766 -2.623 15.042 1.00 85.44 81 SER A C 1
ATOM 633 O O . SER A 1 81 ? -9.751 -1.963 14.010 1.00 85.44 81 SER A O 1
ATOM 635 N N . VAL A 1 82 ? -8.666 -2.838 15.771 1.00 86.88 82 VAL A N 1
ATOM 636 C CA . VAL A 1 82 ? -7.356 -2.269 15.427 1.00 86.88 82 VAL A CA 1
ATOM 637 C C . VAL A 1 82 ? -6.825 -2.869 14.128 1.00 86.88 82 VAL A C 1
ATOM 639 O O . VAL A 1 82 ? -6.278 -2.146 13.300 1.00 86.88 82 VAL A O 1
ATOM 642 N N . ALA A 1 83 ? -6.985 -4.181 13.935 1.00 87.19 83 ALA A N 1
ATOM 643 C CA . ALA A 1 83 ? -6.595 -4.852 12.699 1.00 87.19 83 ALA A CA 1
ATOM 644 C C . ALA A 1 83 ? -7.354 -4.286 11.492 1.00 87.19 83 ALA A C 1
ATOM 646 O O . ALA A 1 83 ? -6.753 -4.053 10.447 1.00 87.19 83 ALA A O 1
ATOM 647 N N . LEU A 1 84 ? -8.646 -4.003 11.662 1.00 82.44 84 LEU A N 1
ATOM 648 C CA . LEU A 1 84 ? -9.453 -3.398 10.618 1.00 82.44 84 LEU A CA 1
ATOM 649 C C . LEU A 1 84 ? -9.004 -1.978 10.275 1.00 82.44 84 LEU A C 1
ATOM 651 O O . LEU A 1 84 ? -8.818 -1.667 9.104 1.00 82.44 84 LEU A O 1
ATOM 655 N N . THR A 1 85 ? -8.818 -1.127 11.286 1.00 83.25 85 THR A N 1
ATOM 656 C CA . THR A 1 85 ? -8.344 0.245 11.072 1.00 83.25 85 THR A CA 1
ATOM 657 C C . THR A 1 85 ? -7.012 0.246 10.331 1.00 83.25 85 THR A C 1
ATOM 659 O O . THR A 1 85 ? -6.867 0.983 9.370 1.00 83.25 85 THR A O 1
ATOM 662 N N . ARG A 1 86 ? -6.083 -0.651 10.685 1.00 83.25 86 ARG A N 1
ATOM 663 C CA . ARG A 1 86 ? -4.804 -0.790 9.969 1.00 83.25 86 ARG A CA 1
ATOM 664 C C . ARG A 1 86 ? -4.969 -1.219 8.513 1.00 83.25 86 ARG A C 1
ATOM 666 O O . ARG A 1 86 ? -4.260 -0.711 7.656 1.00 83.25 86 ARG A O 1
ATOM 673 N N . ALA A 1 87 ? -5.870 -2.162 8.239 1.00 82.25 87 ALA A N 1
ATOM 674 C CA . ALA A 1 87 ? -6.143 -2.599 6.872 1.00 82.25 87 ALA A CA 1
ATOM 675 C C . ALA A 1 87 ? -6.740 -1.462 6.025 1.00 82.25 87 ALA A C 1
ATOM 677 O O . ALA A 1 87 ? -6.373 -1.318 4.866 1.00 82.25 87 ALA A O 1
ATOM 678 N N . ARG A 1 88 ? -7.586 -0.619 6.628 1.00 77.38 88 ARG A N 1
ATOM 679 C CA . ARG A 1 88 ? -8.141 0.586 6.001 1.00 77.38 88 ARG A CA 1
ATOM 680 C C . ARG A 1 88 ? -7.093 1.683 5.804 1.00 77.38 88 ARG A C 1
ATOM 682 O O . ARG A 1 88 ? -7.065 2.322 4.764 1.00 77.38 88 ARG A O 1
ATOM 689 N N . ASP A 1 89 ? -6.207 1.902 6.771 1.00 80.50 89 ASP A N 1
ATOM 690 C CA . ASP A 1 89 ? -5.140 2.901 6.637 1.00 80.50 89 ASP A CA 1
ATOM 691 C C . ASP A 1 89 ? -4.192 2.547 5.475 1.00 80.50 89 ASP A C 1
ATOM 693 O O . ASP A 1 89 ? -3.679 3.439 4.808 1.00 80.50 89 ASP A O 1
ATOM 697 N N . MET A 1 90 ? -4.005 1.251 5.192 1.00 76.50 90 MET A N 1
ATOM 698 C CA . MET A 1 90 ? -3.230 0.776 4.040 1.00 76.50 90 MET A CA 1
ATOM 699 C C . MET A 1 90 ? -3.885 1.114 2.691 1.00 76.50 90 MET A C 1
ATOM 701 O O . MET A 1 90 ? -3.169 1.244 1.708 1.00 76.50 90 MET A O 1
ATOM 705 N N . THR A 1 91 ? -5.210 1.288 2.638 1.00 71.88 91 THR A N 1
ATOM 706 C CA . THR A 1 91 ? -5.933 1.724 1.427 1.00 71.88 91 THR A CA 1
ATOM 707 C C . THR A 1 91 ? -6.157 3.232 1.366 1.00 71.88 91 THR A C 1
ATOM 709 O O . THR A 1 91 ? -6.174 3.814 0.289 1.00 71.88 91 THR A O 1
ATOM 712 N N . GLU A 1 92 ? -6.364 3.889 2.510 1.00 71.88 92 GLU A N 1
ATOM 713 C CA . GLU A 1 92 ? -6.706 5.317 2.576 1.00 71.88 92 GLU A CA 1
ATOM 714 C C . GLU A 1 92 ? -5.493 6.249 2.526 1.00 71.88 92 GLU A C 1
ATOM 716 O O . GLU A 1 92 ? -5.656 7.438 2.247 1.00 71.88 92 GLU A O 1
ATOM 721 N N . ILE A 1 93 ? -4.292 5.746 2.824 1.00 79.19 93 ILE A N 1
ATOM 722 C CA . ILE A 1 93 ? -3.050 6.518 2.752 1.00 79.19 93 ILE A CA 1
ATOM 723 C C . ILE A 1 93 ? -2.354 6.156 1.435 1.00 79.19 93 ILE A C 1
ATOM 725 O O . ILE A 1 93 ? -1.532 5.239 1.423 1.00 79.19 93 ILE A O 1
ATOM 729 N N . PRO A 1 94 ? -2.664 6.855 0.324 1.00 75.38 94 PRO A N 1
ATOM 730 C CA . PRO A 1 94 ? -2.031 6.571 -0.953 1.00 75.38 94 PRO A CA 1
ATOM 731 C C . PRO A 1 94 ? -0.544 6.892 -0.872 1.00 75.38 94 PRO A C 1
ATOM 733 O O . PRO A 1 94 ? -0.117 7.806 -0.147 1.00 75.38 94 PRO A O 1
ATOM 736 N N . PHE A 1 95 ? 0.256 6.182 -1.658 1.00 81.88 95 PHE A N 1
ATOM 737 C CA . PHE A 1 95 ? 1.658 6.519 -1.767 1.00 81.88 95 PHE A CA 1
ATOM 738 C C . PHE A 1 95 ? 1.822 7.931 -2.350 1.00 81.88 95 PHE A C 1
ATOM 740 O O . PHE A 1 95 ? 1.008 8.391 -3.162 1.00 81.88 95 PHE A O 1
ATOM 747 N N . PRO A 1 96 ? 2.859 8.682 -1.935 1.00 89.62 96 PRO A N 1
ATOM 748 C CA . PRO A 1 96 ? 2.985 10.070 -2.339 1.00 89.62 96 PRO A CA 1
ATOM 749 C C . PRO A 1 96 ? 3.095 10.206 -3.859 1.00 89.62 96 PRO A C 1
ATOM 751 O O . PRO A 1 96 ? 4.083 9.792 -4.465 1.00 89.62 96 PRO A O 1
ATOM 754 N N . PHE A 1 97 ? 2.125 10.891 -4.464 1.00 88.56 97 PHE A N 1
ATOM 755 C CA . PHE A 1 97 ? 2.102 11.169 -5.901 1.00 88.56 97 PHE A CA 1
ATOM 756 C C . PHE A 1 97 ? 3.436 11.710 -6.465 1.00 88.56 97 PHE A C 1
ATOM 758 O O . PHE A 1 97 ? 3.882 11.208 -7.499 1.00 88.56 97 PHE A O 1
ATOM 765 N N . PRO A 1 98 ? 4.151 12.647 -5.799 1.00 93.12 98 PRO A N 1
ATOM 766 C CA . PRO A 1 98 ? 5.448 13.116 -6.292 1.00 93.12 98 PRO A CA 1
ATOM 767 C C . PRO A 1 98 ? 6.507 12.011 -6.406 1.00 93.12 98 PRO A C 1
ATOM 769 O O . PRO A 1 98 ? 7.391 12.088 -7.258 1.00 93.12 98 PRO A O 1
ATOM 772 N N . TYR A 1 99 ? 6.431 10.977 -5.565 1.00 92.56 99 TYR A N 1
ATOM 773 C CA . TYR A 1 99 ? 7.360 9.853 -5.620 1.00 92.56 99 TYR A CA 1
ATOM 774 C C . TYR A 1 99 ? 7.074 8.965 -6.832 1.00 92.56 99 TYR A C 1
ATOM 776 O O . TYR A 1 99 ? 8.005 8.630 -7.564 1.00 92.56 99 TYR A O 1
ATOM 784 N N . VAL A 1 100 ? 5.800 8.653 -7.100 1.00 92.12 100 VAL A N 1
ATOM 785 C CA . VAL A 1 100 ? 5.385 7.913 -8.309 1.00 92.12 100 VAL A CA 1
ATOM 786 C C . VAL A 1 100 ? 5.889 8.621 -9.567 1.00 92.12 100 VAL A C 1
ATOM 788 O O . VAL A 1 100 ? 6.469 7.996 -10.458 1.00 92.12 100 VAL A O 1
ATOM 791 N N . GLN A 1 101 ? 5.742 9.950 -9.619 1.00 94.38 101 GLN A N 1
ATOM 792 C CA . GLN A 1 101 ? 6.240 10.762 -10.730 1.00 94.38 101 GLN A CA 1
ATOM 793 C C . GLN A 1 101 ? 7.761 10.672 -10.883 1.00 94.38 101 GLN A C 1
ATOM 795 O O . GLN A 1 101 ? 8.258 10.551 -12.005 1.00 94.38 101 GLN A O 1
ATOM 800 N N . LEU A 1 102 ? 8.508 10.718 -9.777 1.00 96.56 102 LEU A N 1
ATOM 801 C CA . LEU A 1 102 ? 9.966 10.634 -9.791 1.00 96.56 102 LEU A CA 1
ATOM 802 C C . LEU A 1 102 ? 10.453 9.269 -10.299 1.00 96.56 102 LEU A C 1
ATOM 804 O O . LEU A 1 102 ? 11.297 9.226 -11.194 1.00 96.56 102 LEU A O 1
ATOM 808 N N . VAL A 1 103 ? 9.892 8.171 -9.787 1.00 95.75 103 VAL A N 1
ATOM 809 C CA . VAL A 1 103 ? 10.229 6.805 -10.226 1.00 95.75 103 VAL A CA 1
ATOM 810 C C . VAL A 1 103 ? 9.921 6.630 -11.710 1.00 95.75 103 VAL A C 1
ATOM 812 O O . VAL A 1 103 ? 10.807 6.259 -12.478 1.00 95.75 103 VAL A O 1
ATOM 815 N N . THR A 1 104 ? 8.715 7.007 -12.141 1.00 95.62 104 THR A N 1
ATOM 816 C CA . THR A 1 104 ? 8.302 6.920 -13.551 1.00 95.62 104 THR A CA 1
ATOM 817 C C . THR A 1 104 ? 9.229 7.735 -14.456 1.00 95.62 104 THR A C 1
ATOM 819 O O . THR A 1 104 ? 9.644 7.274 -15.519 1.00 95.62 104 THR A O 1
ATOM 822 N N . THR A 1 105 ? 9.620 8.938 -14.024 1.00 97.00 105 THR A N 1
ATOM 823 C CA . THR A 1 105 ? 10.548 9.797 -14.775 1.00 97.00 105 THR A CA 1
ATOM 824 C C . THR A 1 105 ? 11.924 9.150 -14.918 1.00 97.00 105 THR A C 1
ATOM 826 O O . THR A 1 105 ? 12.491 9.146 -16.011 1.00 97.00 105 THR A O 1
ATOM 829 N N . ILE A 1 106 ? 12.455 8.560 -13.846 1.00 97.06 106 ILE A N 1
ATOM 830 C CA . ILE A 1 106 ? 13.740 7.852 -13.880 1.00 97.06 106 ILE A CA 1
ATOM 831 C C . ILE A 1 106 ? 13.659 6.624 -14.796 1.00 97.06 106 ILE A C 1
ATOM 833 O O . ILE A 1 106 ? 14.582 6.403 -15.578 1.00 97.06 106 ILE A O 1
ATOM 837 N N . LEU A 1 107 ? 12.559 5.866 -14.766 1.00 97.00 107 LEU A N 1
ATOM 838 C CA . LEU A 1 107 ? 12.348 4.720 -15.656 1.00 97.00 107 LEU A CA 1
ATOM 839 C C . LEU A 1 107 ? 12.285 5.134 -17.131 1.00 97.00 107 LEU A C 1
ATOM 841 O O . LEU A 1 107 ? 12.875 4.461 -17.977 1.00 97.00 107 LEU A O 1
ATOM 845 N N . MET A 1 108 ? 11.635 6.259 -17.447 1.00 96.69 108 MET A N 1
ATOM 846 C CA . MET A 1 108 ? 11.630 6.819 -18.804 1.00 96.69 108 MET A CA 1
ATOM 847 C C . MET A 1 108 ? 13.039 7.217 -19.258 1.00 96.69 108 MET A C 1
ATOM 849 O O . MET A 1 108 ? 13.459 6.858 -20.358 1.00 96.69 108 MET A O 1
ATOM 853 N N . ILE A 1 109 ? 13.798 7.911 -18.403 1.00 97.19 109 ILE A N 1
ATOM 854 C CA . ILE A 1 109 ? 15.189 8.289 -18.694 1.00 97.19 109 ILE A CA 1
ATOM 855 C C . ILE A 1 109 ? 16.048 7.038 -18.913 1.00 97.19 109 ILE A C 1
ATOM 857 O O . ILE A 1 109 ? 16.791 6.971 -19.891 1.00 97.19 109 ILE A O 1
ATOM 861 N N . HIS A 1 110 ? 15.920 6.032 -18.046 1.00 96.44 110 HIS A N 1
ATOM 862 C CA . HIS A 1 110 ? 16.595 4.745 -18.189 1.00 96.44 110 HIS A CA 1
ATOM 863 C C . HIS A 1 110 ? 16.228 4.063 -19.517 1.00 96.44 110 HIS A C 1
ATOM 865 O O . HIS A 1 110 ? 17.117 3.651 -20.256 1.00 96.44 110 HIS A O 1
ATOM 871 N N . GLY A 1 111 ? 14.942 4.004 -19.873 1.00 94.56 111 GLY A N 1
ATOM 872 C CA . GLY A 1 111 ? 14.477 3.418 -21.133 1.00 94.56 111 GLY A CA 1
ATOM 873 C C . GLY A 1 111 ? 15.064 4.093 -22.378 1.00 94.56 111 GLY A C 1
ATOM 874 O O . GLY A 1 111 ? 15.367 3.410 -23.353 1.00 94.56 111 GLY A O 1
ATOM 875 N N . CYS A 1 112 ? 15.288 5.410 -22.332 1.00 94.88 112 CYS A N 1
ATOM 876 C CA . CYS A 1 112 ? 15.897 6.168 -23.428 1.00 94.88 112 CYS A CA 1
ATOM 877 C C . CYS A 1 112 ? 17.431 6.076 -23.459 1.00 94.88 112 CYS A C 1
ATOM 879 O O . CYS A 1 112 ? 18.018 5.984 -24.536 1.00 94.88 112 CYS A O 1
ATOM 881 N N . LEU A 1 113 ? 18.101 6.116 -22.303 1.00 95.75 113 LEU A N 1
ATOM 882 C CA . LEU A 1 113 ? 19.568 6.127 -22.232 1.00 95.75 113 LEU A CA 1
ATOM 883 C C . LEU A 1 113 ? 20.182 4.737 -22.403 1.00 95.75 113 LEU A C 1
ATOM 885 O O . LEU A 1 113 ? 21.224 4.606 -23.043 1.00 95.75 113 LEU A O 1
ATOM 889 N N . THR A 1 114 ? 19.547 3.693 -21.872 1.00 95.00 114 THR A N 1
ATOM 890 C CA . THR A 1 114 ? 20.054 2.318 -21.943 1.00 95.00 114 THR A CA 1
ATOM 891 C C . THR A 1 114 ? 20.322 1.823 -23.374 1.00 95.00 114 THR A C 1
ATOM 893 O O . THR A 1 114 ? 21.411 1.291 -23.577 1.00 95.00 114 THR A O 1
ATOM 896 N N . PRO A 1 115 ? 19.459 2.003 -24.398 1.00 93.88 115 PRO A N 1
ATOM 897 C CA . PRO A 1 115 ? 19.800 1.612 -25.775 1.00 93.88 115 PRO A CA 1
ATOM 898 C C . PRO A 1 115 ? 21.031 2.347 -26.322 1.00 93.88 115 PRO A C 1
ATOM 900 O O . PRO A 1 115 ? 21.871 1.733 -26.979 1.00 93.88 115 PRO A O 1
ATOM 903 N N . ILE A 1 116 ? 21.165 3.644 -26.022 1.00 95.25 116 ILE A N 1
ATOM 904 C CA . ILE A 1 116 ? 22.288 4.474 -26.487 1.00 95.25 116 ILE A CA 1
ATOM 905 C C . ILE A 1 116 ? 23.596 3.979 -25.864 1.00 95.25 116 ILE A C 1
ATOM 907 O O . ILE A 1 116 ? 24.594 3.801 -26.558 1.00 95.25 116 ILE A O 1
ATOM 911 N N . LEU A 1 117 ? 23.587 3.719 -24.555 1.00 95.12 117 LEU A N 1
ATOM 912 C CA . LEU A 1 117 ? 24.763 3.239 -23.836 1.00 95.12 117 LEU A CA 1
ATOM 913 C C . LEU A 1 117 ? 25.139 1.811 -24.246 1.00 95.12 117 LEU A C 1
ATOM 915 O O . LEU A 1 117 ? 26.318 1.529 -24.445 1.00 95.12 117 LEU A O 1
ATOM 919 N N . MET A 1 118 ? 24.162 0.917 -24.429 1.00 95.44 118 MET A N 1
ATOM 920 C CA . MET A 1 118 ? 24.436 -0.474 -24.811 1.00 95.44 118 MET A CA 1
ATOM 921 C C . MET A 1 118 ? 25.045 -0.592 -26.210 1.00 95.44 118 MET A C 1
ATOM 923 O O . MET A 1 118 ? 25.879 -1.468 -26.420 1.00 95.44 118 MET A O 1
ATOM 927 N N . GLN A 1 119 ? 24.720 0.315 -27.138 1.00 93.69 119 GLN A N 1
ATOM 928 C CA . GLN A 1 119 ? 25.371 0.370 -28.451 1.00 93.69 119 GLN A CA 1
ATOM 929 C C . GLN A 1 119 ? 26.865 0.724 -28.365 1.00 93.69 119 GLN A C 1
ATOM 931 O O . GLN A 1 119 ? 27.642 0.298 -29.213 1.00 93.69 119 GLN A O 1
ATOM 936 N N . VAL A 1 120 ? 27.273 1.504 -27.360 1.00 94.94 120 VAL A N 1
ATOM 937 C CA . VAL A 1 120 ? 28.685 1.866 -27.144 1.00 94.94 120 VAL A CA 1
ATOM 938 C C . VAL A 1 120 ? 29.446 0.743 -26.434 1.00 94.94 120 VAL A C 1
ATOM 940 O O . VAL A 1 120 ? 30.646 0.588 -26.638 1.00 94.94 120 VAL A O 1
ATOM 943 N N . VAL A 1 121 ? 28.760 -0.030 -25.588 1.00 95.06 121 VAL A N 1
ATOM 944 C CA . VAL A 1 121 ? 29.371 -1.077 -24.753 1.00 95.06 121 VAL A CA 1
ATOM 945 C C . VAL A 1 121 ? 29.473 -2.424 -25.473 1.00 95.06 121 VAL A C 1
ATOM 947 O O . VAL A 1 121 ? 30.402 -3.184 -25.208 1.00 95.06 121 VAL A O 1
ATOM 950 N N . LEU A 1 122 ? 28.517 -2.750 -26.346 1.00 94.88 122 LEU A N 1
ATOM 951 C CA . LEU A 1 122 ? 28.410 -4.060 -26.985 1.00 94.88 122 LEU A CA 1
ATOM 952 C C . LEU A 1 122 ? 28.609 -3.957 -28.498 1.00 94.88 122 LEU A C 1
ATOM 954 O O . LEU A 1 122 ? 27.859 -3.269 -29.184 1.00 94.88 122 LEU A O 1
ATOM 958 N N . ASP A 1 123 ? 29.541 -4.749 -29.031 1.00 93.62 123 ASP A N 1
ATOM 959 C CA . ASP A 1 123 ? 29.792 -4.818 -30.479 1.00 93.62 123 ASP A CA 1
ATOM 960 C C . ASP A 1 123 ? 28.672 -5.551 -31.241 1.00 93.62 123 ASP A C 1
ATOM 962 O O . ASP A 1 123 ? 28.412 -5.295 -32.419 1.00 93.62 123 ASP A O 1
ATOM 966 N N . SER A 1 124 ? 27.990 -6.493 -30.578 1.00 95.50 124 SER A N 1
ATOM 967 C CA . SER A 1 124 ? 26.906 -7.273 -31.181 1.00 95.50 124 SER A CA 1
ATOM 968 C C . SER A 1 124 ? 25.570 -6.543 -31.074 1.00 95.50 124 SER A C 1
ATOM 970 O O . SER A 1 124 ? 25.025 -6.365 -29.984 1.00 95.50 124 SER A O 1
ATOM 972 N N . GLN A 1 125 ? 24.985 -6.213 -32.228 1.00 93.25 125 GLN A N 1
ATOM 973 C CA . GLN A 1 125 ? 23.662 -5.584 -32.319 1.00 93.25 125 GLN A CA 1
ATOM 974 C C . GLN A 1 125 ? 22.563 -6.436 -31.671 1.00 93.25 125 GLN A C 1
ATOM 976 O O . GLN A 1 125 ? 21.680 -5.907 -30.997 1.00 93.25 125 GLN A O 1
ATOM 981 N N . ALA A 1 126 ? 22.640 -7.762 -31.827 1.00 94.31 126 ALA A N 1
ATOM 982 C CA . ALA A 1 126 ? 21.691 -8.682 -31.209 1.00 94.31 126 ALA A CA 1
ATOM 983 C C . ALA A 1 126 ? 21.821 -8.680 -29.677 1.00 94.31 126 ALA A C 1
ATOM 985 O O . ALA A 1 126 ? 20.813 -8.644 -28.976 1.00 94.31 126 ALA A O 1
ATOM 986 N N . ALA A 1 127 ? 23.052 -8.665 -29.151 1.00 93.50 127 ALA A N 1
ATOM 987 C CA . ALA A 1 127 ? 23.282 -8.596 -27.709 1.00 93.50 127 ALA A CA 1
ATOM 988 C C . ALA A 1 127 ? 22.788 -7.265 -27.122 1.00 93.50 127 ALA A C 1
ATOM 990 O O . ALA A 1 127 ? 22.143 -7.270 -26.078 1.00 93.50 127 ALA A O 1
ATOM 991 N N . CYS A 1 128 ? 23.020 -6.149 -27.821 1.00 94.94 128 CYS A N 1
ATOM 992 C CA . CYS A 1 128 ? 22.503 -4.833 -27.444 1.00 94.94 128 CYS A CA 1
ATOM 993 C C . CYS A 1 128 ? 20.972 -4.843 -27.325 1.00 94.94 128 CYS A C 1
ATOM 995 O O . CYS A 1 128 ? 20.436 -4.524 -26.266 1.00 94.94 128 CYS A O 1
ATOM 997 N N . ALA A 1 129 ? 20.269 -5.316 -28.360 1.00 94.31 129 ALA A N 1
ATOM 998 C CA . ALA A 1 129 ? 18.810 -5.392 -28.349 1.00 94.31 129 ALA A CA 1
ATOM 999 C C . ALA A 1 129 ? 18.271 -6.261 -27.198 1.00 94.31 129 ALA A C 1
ATOM 1001 O O . ALA A 1 129 ? 17.343 -5.853 -26.500 1.00 94.31 129 ALA A O 1
ATOM 1002 N N . ILE A 1 130 ? 18.873 -7.434 -26.966 1.00 96.62 130 ILE A N 1
ATOM 1003 C CA . ILE A 1 130 ? 18.450 -8.361 -25.906 1.00 96.62 130 ILE A CA 1
ATOM 1004 C C . ILE A 1 130 ? 18.666 -7.747 -24.520 1.00 96.62 130 ILE A C 1
ATOM 1006 O O . ILE A 1 130 ? 17.757 -7.778 -23.693 1.00 96.62 130 ILE A O 1
ATOM 1010 N N . VAL A 1 131 ? 19.845 -7.177 -24.258 1.00 95.25 131 VAL A N 1
ATOM 1011 C CA . VAL A 1 131 ? 20.183 -6.609 -22.943 1.00 95.25 131 VAL A CA 1
ATOM 1012 C C . VAL A 1 131 ? 19.344 -5.367 -22.650 1.00 95.25 131 VAL A C 1
ATOM 1014 O O . VAL A 1 131 ? 18.825 -5.233 -21.543 1.00 95.25 131 VAL A O 1
ATOM 1017 N N . THR A 1 132 ? 19.150 -4.483 -23.632 1.00 95.62 132 THR A N 1
ATOM 1018 C CA . THR A 1 132 ? 18.285 -3.309 -23.471 1.00 95.62 132 THR A CA 1
ATOM 1019 C C . THR A 1 132 ? 16.836 -3.711 -23.208 1.00 95.62 132 THR A C 1
ATOM 1021 O O . THR A 1 132 ? 16.226 -3.170 -22.286 1.00 95.62 132 THR A O 1
ATOM 1024 N N . PHE A 1 133 ? 16.296 -4.670 -23.969 1.00 96.06 133 PHE A N 1
ATOM 1025 C CA . PHE A 1 133 ? 14.936 -5.165 -23.759 1.00 96.06 133 PHE A CA 1
ATOM 1026 C C . PHE A 1 133 ? 14.777 -5.791 -22.374 1.00 96.06 133 PHE A C 1
ATOM 1028 O O . PHE A 1 133 ? 13.860 -5.425 -21.646 1.00 96.06 133 PHE A O 1
ATOM 1035 N N . LEU A 1 134 ? 15.686 -6.692 -21.987 1.00 97.12 134 LEU A N 1
ATOM 1036 C CA . LEU A 1 134 ? 15.613 -7.379 -20.701 1.00 97.12 134 LEU A CA 1
ATOM 1037 C C . LEU A 1 134 ? 15.722 -6.392 -19.534 1.00 97.12 134 LEU A C 1
ATOM 1039 O O . LEU A 1 134 ? 14.959 -6.493 -18.579 1.00 97.12 134 LEU A O 1
ATOM 1043 N N . SER A 1 135 ? 16.626 -5.413 -19.631 1.00 96.19 135 SER A N 1
ATOM 1044 C CA . SER A 1 135 ? 16.765 -4.359 -18.626 1.00 96.19 135 SER A CA 1
ATOM 1045 C C . SER A 1 135 ? 15.472 -3.553 -18.488 1.00 96.19 135 SER A C 1
ATOM 1047 O O . SER A 1 135 ? 14.922 -3.444 -17.394 1.00 96.19 135 SER A O 1
ATOM 1049 N N . ALA A 1 136 ? 14.931 -3.039 -19.599 1.00 95.50 136 ALA A N 1
ATOM 1050 C CA . ALA A 1 136 ? 13.680 -2.288 -19.577 1.00 95.50 136 ALA A CA 1
ATOM 1051 C C . ALA A 1 136 ? 12.523 -3.131 -19.019 1.00 95.50 136 ALA A C 1
ATOM 1053 O O . ALA A 1 136 ? 11.812 -2.667 -18.133 1.00 95.50 136 ALA A O 1
ATOM 1054 N N . PHE A 1 137 ? 12.379 -4.377 -19.475 1.00 96.50 137 PHE A N 1
ATOM 1055 C CA . PHE A 1 137 ? 11.337 -5.294 -19.022 1.00 96.50 137 PHE A CA 1
ATOM 1056 C C . PHE A 1 137 ? 11.393 -5.542 -17.510 1.00 96.50 137 PHE A C 1
ATOM 1058 O O . PHE A 1 137 ? 10.367 -5.458 -16.845 1.00 96.50 137 PHE A O 1
ATOM 1065 N N . VAL A 1 138 ? 12.580 -5.800 -16.952 1.00 97.19 138 VAL A N 1
ATOM 1066 C CA . VAL A 1 138 ? 12.735 -6.054 -15.511 1.00 97.19 138 VAL A CA 1
ATOM 1067 C C . VAL A 1 138 ? 12.388 -4.816 -14.684 1.00 97.19 138 VAL A C 1
ATOM 1069 O O . VAL A 1 138 ? 11.674 -4.939 -13.692 1.00 97.19 138 VAL A O 1
ATOM 1072 N N . PHE A 1 139 ? 12.862 -3.630 -15.073 1.00 96.56 139 PHE A N 1
ATOM 1073 C CA . PHE A 1 139 ? 12.603 -2.411 -14.300 1.00 96.56 139 PHE A CA 1
ATOM 1074 C C . PHE A 1 139 ? 11.148 -1.948 -14.392 1.00 96.56 139 PHE A C 1
ATOM 1076 O O . PHE A 1 139 ? 10.572 -1.589 -13.368 1.00 96.56 139 PHE A O 1
ATOM 1083 N N . TRP A 1 140 ? 10.541 -1.995 -15.581 1.00 96.62 140 TRP A N 1
ATOM 1084 C CA . TRP A 1 140 ? 9.119 -1.685 -15.739 1.00 96.62 140 TRP A CA 1
ATOM 1085 C C . TRP A 1 140 ? 8.241 -2.720 -15.036 1.00 96.62 140 TRP A C 1
ATOM 1087 O O . TRP A 1 140 ? 7.392 -2.340 -14.240 1.00 96.62 140 TRP A O 1
ATOM 1097 N N . GLY A 1 141 ? 8.527 -4.015 -15.198 1.00 96.25 141 GLY A N 1
ATOM 1098 C CA . GLY A 1 141 ? 7.793 -5.065 -14.491 1.00 96.25 141 GLY A CA 1
ATOM 1099 C C . GLY A 1 141 ? 7.907 -4.957 -12.968 1.00 96.25 141 GLY A C 1
ATOM 1100 O O . GLY A 1 141 ? 6.928 -5.171 -12.264 1.00 96.25 141 GLY A O 1
ATOM 1101 N N . MET A 1 142 ? 9.071 -4.573 -12.433 1.00 95.75 142 MET A N 1
ATOM 1102 C CA . MET A 1 142 ? 9.230 -4.310 -10.998 1.00 95.75 142 MET A CA 1
ATOM 1103 C C . MET A 1 142 ? 8.389 -3.117 -10.531 1.00 95.75 142 MET A C 1
ATOM 1105 O O . MET A 1 142 ? 7.803 -3.184 -9.453 1.00 95.75 142 MET A O 1
ATOM 1109 N N . ASN A 1 143 ? 8.337 -2.040 -11.318 1.00 95.00 143 ASN A N 1
ATOM 1110 C CA . ASN A 1 143 ? 7.507 -0.876 -11.017 1.00 95.00 143 ASN A CA 1
ATOM 1111 C C . ASN A 1 143 ? 6.017 -1.237 -11.005 1.00 95.00 143 ASN A C 1
ATOM 1113 O O . ASN A 1 143 ? 5.310 -0.833 -10.090 1.00 95.00 143 ASN A O 1
ATOM 1117 N N . ASP A 1 144 ? 5.568 -2.042 -11.965 1.00 92.88 144 ASP A N 1
ATOM 1118 C CA . ASP A 1 144 ? 4.169 -2.462 -12.056 1.00 92.88 144 ASP A CA 1
ATOM 1119 C C . ASP A 1 144 ? 3.792 -3.403 -10.898 1.00 92.88 144 ASP A C 1
ATOM 1121 O O . ASP A 1 144 ? 2.766 -3.211 -10.257 1.00 92.88 144 ASP A O 1
ATOM 1125 N N . ILE A 1 145 ? 4.669 -4.348 -10.531 1.00 93.12 145 ILE A N 1
ATOM 1126 C CA . ILE A 1 145 ? 4.482 -5.187 -9.331 1.00 93.12 145 ILE A CA 1
ATOM 1127 C C . ILE A 1 145 ? 4.426 -4.330 -8.058 1.00 93.12 145 ILE A C 1
ATOM 1129 O O . ILE A 1 145 ? 3.651 -4.619 -7.149 1.00 93.12 145 ILE A O 1
ATOM 1133 N N . ALA A 1 146 ? 5.261 -3.293 -7.957 1.00 90.69 146 ALA A N 1
ATOM 1134 C CA . ALA A 1 146 ? 5.247 -2.398 -6.805 1.00 90.69 146 ALA A CA 1
ATOM 1135 C C . ALA A 1 146 ? 3.946 -1.586 -6.729 1.00 90.69 146 ALA A C 1
ATOM 1137 O O . ALA A 1 146 ? 3.409 -1.432 -5.634 1.00 90.69 146 ALA A O 1
ATOM 1138 N N . ALA A 1 147 ? 3.435 -1.121 -7.873 1.00 88.88 147 ALA A N 1
ATOM 1139 C CA . ALA A 1 147 ? 2.149 -0.435 -7.963 1.00 88.88 147 ALA A CA 1
ATOM 1140 C C . ALA A 1 147 ? 0.987 -1.350 -7.541 1.00 88.88 147 ALA A C 1
ATOM 1142 O O . ALA A 1 147 ? 0.112 -0.919 -6.797 1.00 88.88 147 ALA A O 1
ATOM 1143 N N . GLU A 1 148 ? 1.028 -2.630 -7.918 1.00 86.62 148 GLU A N 1
ATOM 1144 C CA . GLU A 1 148 ? 0.031 -3.622 -7.502 1.00 86.62 148 GLU A CA 1
ATOM 1145 C C . GLU A 1 148 ? 0.043 -3.848 -5.981 1.00 86.62 148 GLU A C 1
ATOM 1147 O O . GLU A 1 148 ? -0.988 -3.842 -5.312 1.00 86.62 148 GLU A O 1
ATOM 1152 N N . ILE A 1 149 ? 1.237 -3.994 -5.394 1.00 86.69 149 ILE A N 1
ATOM 1153 C CA . ILE A 1 149 ? 1.395 -4.192 -3.944 1.00 86.69 149 ILE A CA 1
ATOM 1154 C C . ILE A 1 149 ? 0.918 -2.966 -3.148 1.00 86.69 149 ILE A C 1
ATOM 1156 O O . ILE A 1 149 ? 0.503 -3.112 -1.996 1.00 86.69 149 ILE A O 1
ATOM 1160 N N . GLU A 1 150 ? 0.976 -1.770 -3.738 1.00 83.50 150 GLU A N 1
ATOM 1161 C CA . GLU A 1 150 ? 0.466 -0.537 -3.132 1.00 83.50 150 GLU A CA 1
ATOM 1162 C C . GLU A 1 150 ? -1.064 -0.537 -2.993 1.00 83.50 150 GLU A C 1
ATOM 1164 O O . GLU A 1 150 ? -1.588 0.051 -2.048 1.00 83.50 150 GLU A O 1
ATOM 1169 N N . SER A 1 151 ? -1.777 -1.242 -3.878 1.00 78.75 151 SER A N 1
ATOM 1170 C CA . SER A 1 151 ? -3.239 -1.340 -3.879 1.00 78.75 151 SER A CA 1
ATOM 1171 C C . SER A 1 151 ? -3.711 -2.770 -3.570 1.00 78.75 151 SER A C 1
ATOM 1173 O O . SER A 1 151 ? -4.342 -3.425 -4.398 1.00 78.75 151 SER A O 1
ATOM 1175 N N . PRO A 1 152 ? -3.479 -3.290 -2.348 1.00 74.50 152 PRO A N 1
ATOM 1176 C CA . PRO A 1 152 ? -3.729 -4.697 -2.015 1.00 74.50 152 PRO A CA 1
ATOM 1177 C C . PRO A 1 152 ? -5.213 -5.102 -2.025 1.00 74.50 152 PRO A C 1
ATOM 1179 O O . PRO A 1 152 ? -5.529 -6.283 -1.881 1.00 74.50 152 PRO A O 1
ATOM 1182 N N . PHE A 1 153 ? -6.124 -4.134 -2.143 1.00 72.75 153 PHE A N 1
ATOM 1183 C CA . PHE A 1 153 ? -7.570 -4.339 -2.262 1.00 72.75 153 PHE A CA 1
ATOM 1184 C C . PHE A 1 153 ? -8.144 -3.678 -3.533 1.00 72.75 153 PHE A C 1
ATOM 1186 O O . PHE A 1 153 ? -9.346 -3.399 -3.583 1.00 72.75 153 PHE A O 1
ATOM 1193 N N . GLY A 1 154 ? -7.277 -3.397 -4.516 1.00 66.81 154 GLY A N 1
ATOM 1194 C CA . GLY A 1 154 ? -7.613 -2.879 -5.841 1.00 66.81 154 GLY A CA 1
ATOM 1195 C C . GLY A 1 154 ? -8.352 -3.892 -6.723 1.00 66.81 154 GLY A C 1
ATOM 1196 O O . GLY A 1 154 ? -8.743 -4.967 -6.271 1.00 66.81 154 GLY A O 1
ATOM 1197 N N . ASN A 1 155 ? -8.599 -3.522 -7.981 1.00 61.41 155 ASN A N 1
ATOM 1198 C CA . ASN A 1 155 ? -9.474 -4.258 -8.906 1.00 61.41 155 ASN A CA 1
ATOM 1199 C C . ASN A 1 155 ? -8.727 -4.964 -10.046 1.00 61.41 155 ASN A C 1
ATOM 1201 O O . ASN A 1 155 ? -9.358 -5.292 -11.057 1.00 61.41 155 ASN A O 1
ATOM 1205 N N . ASP A 1 156 ? -7.423 -5.159 -9.894 1.00 56.72 156 ASP A N 1
ATOM 1206 C CA . ASP A 1 156 ? -6.535 -5.586 -10.972 1.00 56.72 156 ASP A CA 1
ATOM 1207 C C . ASP A 1 156 ? -6.338 -7.118 -11.003 1.00 56.72 156 ASP A C 1
ATOM 1209 O O . ASP A 1 156 ? -6.434 -7.785 -9.941 1.00 56.72 156 ASP A O 1
#

Organism: NCBI:txid1333877

pLDDT: mean 83.45, std 13.03, range [48.12, 97.19]

Secondary structure (DSSP, 8-state):
-HHHHHTTT---SS----PPP-TTS-HHHHHHHHH---HHHHHHHHHHHHHHHHHHHHHTTS----HHHHHHHHHHHHHHHHHHHHHHHHHHSPPPHHHHHHHHHHHHHHHHHHHHHHHHH-S-HHHHHHHHHHHHHHHHHHHHHHHHHH-TTS--

InterPro domains:
  IPR044669 Voltage-dependent anion channel-forming protein YneE/VCCN1/2-like [PF25539] (34-155)
  IPR044669 Voltage-dependent anion channel-forming protein YneE/VCCN1/2-like [PTHR33281] (34-156)